Protein AF-A0A3D1V843-F1 (afdb_monomer_lite)

Sequence (70 aa):
ADVTTRDGAEALRGTIVRISGSQLRSLEPDELFHYQLIGLSVYLESAEKIGALVEIIDSGEVDIYVVRDE

Secondary structure (DSSP, 8-state):
----SHHHHHTTTTPPP---GGGSPPPPTT---HHHHTT-EEE-TTS-EEEEEEEEEE-SSSEEEEEE--

Radius of gyration: 18.35 Å; chains: 1; bounding box: 36×27×52 Å

pLDDT: mean 93.87, std 5.84, range [63.81, 98.12]

Structure (mmCIF, N/CA/C/O backbone):
data_AF-A0A3D1V843-F1
#
_entry.id   AF-A0A3D1V843-F1
#
loop_
_atom_site.group_PDB
_atom_site.id
_atom_site.type_symbol
_atom_site.label_atom_id
_atom_site.label_alt_id
_atom_site.label_comp_id
_atom_site.label_asym_id
_atom_site.label_entity_id
_atom_site.label_seq_id
_atom_site.pdbx_PDB_ins_code
_atom_site.Cartn_x
_atom_site.Cartn_y
_atom_site.Cartn_z
_atom_site.occupancy
_atom_site.B_iso_or_equiv
_atom_site.auth_seq_id
_atom_site.auth_comp_id
_atom_site.auth_asym_id
_atom_site.auth_atom_id
_atom_site.pdbx_PDB_model_num
ATOM 1 N N . ALA A 1 1 ? 20.182 -2.991 -19.208 1.00 64.50 1 ALA A N 1
ATOM 2 C CA . ALA A 1 1 ? 20.324 -3.561 -20.559 1.00 64.50 1 ALA A CA 1
ATOM 3 C C . ALA A 1 1 ? 19.766 -2.536 -21.519 1.00 64.50 1 ALA A C 1
ATOM 5 O O . ALA A 1 1 ? 18.658 -2.070 -21.275 1.00 64.50 1 ALA A O 1
ATOM 6 N N . ASP A 1 2 ? 20.531 -2.145 -22.532 1.00 86.12 2 ASP A N 1
ATOM 7 C CA . ASP A 1 2 ? 20.067 -1.130 -23.473 1.00 86.12 2 ASP A CA 1
ATOM 8 C C . ASP A 1 2 ? 19.082 -1.754 -24.462 1.00 86.12 2 ASP A C 1
ATOM 10 O O . ASP A 1 2 ? 19.396 -2.723 -25.152 1.00 86.12 2 ASP A O 1
ATOM 14 N N . VAL A 1 3 ? 17.869 -1.203 -24.501 1.00 93.88 3 VAL A N 1
ATOM 15 C CA . VAL A 1 3 ? 16.814 -1.570 -25.450 1.00 93.88 3 VAL A CA 1
ATOM 16 C C . VAL A 1 3 ? 16.761 -0.472 -26.505 1.00 93.88 3 VAL A C 1
ATOM 18 O O . VAL A 1 3 ? 16.215 0.600 -26.264 1.00 93.88 3 VAL A O 1
ATOM 21 N N . THR A 1 4 ? 17.379 -0.713 -27.661 1.00 96.62 4 THR A N 1
ATOM 22 C CA . THR A 1 4 ? 17.594 0.313 -28.703 1.00 96.62 4 THR A CA 1
ATOM 23 C C . THR A 1 4 ? 16.785 0.084 -29.978 1.00 96.62 4 THR A C 1
ATOM 25 O O . THR A 1 4 ? 16.880 0.866 -30.922 1.00 96.62 4 THR A O 1
ATOM 28 N N . THR A 1 5 ? 15.974 -0.973 -30.029 1.00 97.56 5 THR A N 1
ATOM 29 C CA . THR A 1 5 ? 15.144 -1.322 -31.188 1.00 97.56 5 THR A CA 1
ATOM 30 C C . THR A 1 5 ? 13.670 -1.352 -30.807 1.00 97.56 5 THR A C 1
ATOM 32 O O . THR A 1 5 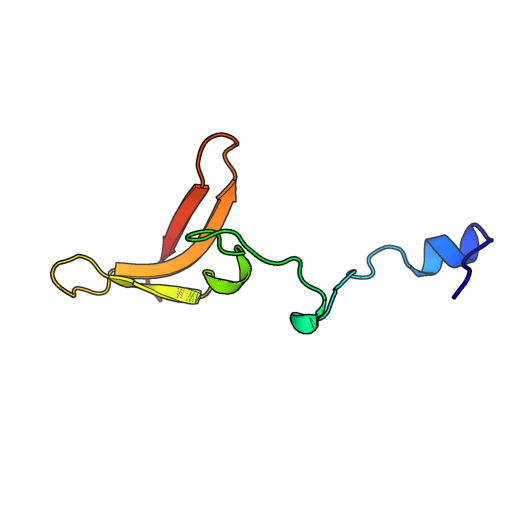? 13.311 -1.661 -29.670 1.00 97.56 5 THR A O 1
ATOM 35 N N . ARG A 1 6 ? 12.798 -1.067 -31.781 1.00 96.31 6 ARG A N 1
ATOM 36 C CA . ARG A 1 6 ? 11.343 -1.141 -31.598 1.00 96.31 6 ARG A CA 1
ATOM 37 C C . ARG A 1 6 ? 10.908 -2.527 -31.119 1.00 96.31 6 ARG A C 1
ATOM 39 O O . ARG A 1 6 ? 10.163 -2.628 -30.156 1.00 96.31 6 ARG A O 1
ATOM 46 N N . ASP A 1 7 ? 11.398 -3.580 -31.765 1.00 97.06 7 ASP A N 1
ATOM 47 C CA . ASP A 1 7 ? 10.983 -4.951 -31.457 1.00 97.06 7 ASP A CA 1
ATOM 48 C C . ASP A 1 7 ? 11.469 -5.390 -30.059 1.00 97.06 7 ASP A C 1
ATOM 50 O O . ASP A 1 7 ? 10.757 -6.098 -29.349 1.00 97.06 7 ASP A O 1
ATOM 54 N N . GLY A 1 8 ? 12.634 -4.899 -29.610 1.00 95.81 8 GLY A N 1
ATOM 55 C CA . GLY A 1 8 ? 13.103 -5.094 -28.235 1.00 95.81 8 GLY A CA 1
ATOM 56 C C . GLY A 1 8 ? 12.229 -4.387 -27.193 1.00 95.81 8 GLY A C 1
ATOM 57 O O . GLY A 1 8 ? 12.007 -4.931 -26.114 1.00 95.81 8 GLY A O 1
ATOM 58 N N . ALA A 1 9 ? 11.695 -3.205 -27.515 1.00 95.25 9 ALA A N 1
ATOM 59 C CA . ALA A 1 9 ? 10.747 -2.502 -26.652 1.00 95.25 9 ALA A CA 1
ATOM 60 C C . ALA A 1 9 ? 9.375 -3.198 -26.619 1.00 95.25 9 ALA A C 1
ATOM 62 O O . ALA A 1 9 ? 8.784 -3.333 -25.548 1.00 95.25 9 ALA A O 1
ATOM 63 N N . GLU A 1 10 ? 8.891 -3.695 -27.763 1.00 97.19 10 GLU A N 1
ATOM 64 C CA . GLU A 1 10 ? 7.640 -4.463 -27.845 1.00 97.19 10 GLU A CA 1
ATOM 65 C C . GLU A 1 10 ? 7.673 -5.721 -26.970 1.00 97.19 10 GLU A C 1
ATOM 67 O O . GLU A 1 10 ? 6.688 -6.025 -26.300 1.00 97.19 10 GLU A O 1
ATOM 72 N N . ALA A 1 11 ? 8.816 -6.411 -26.892 1.00 95.75 11 ALA A N 1
ATOM 73 C CA . ALA A 1 11 ? 8.978 -7.591 -26.041 1.00 95.75 11 ALA A CA 1
ATOM 74 C C . ALA A 1 11 ? 8.797 -7.309 -24.535 1.00 95.75 11 ALA A C 1
ATOM 76 O O . ALA A 1 11 ? 8.523 -8.229 -23.768 1.00 95.75 11 ALA A O 1
ATOM 77 N N . LEU A 1 12 ? 8.942 -6.052 -24.102 1.00 95.38 12 LEU A N 1
ATOM 78 C CA . LEU A 1 12 ? 8.766 -5.644 -22.706 1.00 95.38 12 LEU A CA 1
ATOM 79 C C . LEU A 1 12 ? 7.349 -5.152 -22.394 1.00 95.38 12 LEU A C 1
ATOM 81 O O . LEU A 1 12 ? 7.032 -4.906 -21.227 1.00 95.38 12 LEU A O 1
ATOM 85 N N . ARG A 1 13 ? 6.475 -5.018 -23.397 1.00 96.62 13 ARG A N 1
ATOM 86 C CA . ARG A 1 13 ? 5.095 -4.560 -23.206 1.00 96.62 13 ARG A CA 1
ATOM 87 C C . ARG A 1 13 ? 4.362 -5.459 -22.203 1.00 96.62 13 ARG A C 1
ATOM 89 O O . ARG A 1 13 ? 4.335 -6.676 -22.343 1.00 96.62 13 ARG A O 1
ATOM 96 N N . GLY A 1 14 ? 3.749 -4.846 -21.190 1.00 96.19 14 GLY A N 1
ATOM 97 C CA . GLY A 1 14 ? 3.037 -5.556 -20.119 1.00 96.19 14 GLY A CA 1
ATOM 98 C C . GLY A 1 14 ? 3.932 -6.075 -18.988 1.00 96.19 14 GLY A C 1
ATOM 99 O O . GLY A 1 14 ? 3.419 -6.603 -18.004 1.00 96.19 14 GLY A O 1
ATOM 100 N N . THR A 1 15 ? 5.253 -5.893 -19.078 1.00 96.00 15 THR A N 1
ATOM 101 C CA . THR A 1 15 ? 6.163 -6.217 -17.974 1.00 96.00 15 THR A CA 1
ATOM 102 C C . THR A 1 15 ? 5.934 -5.261 -16.807 1.00 96.00 15 THR A C 1
ATOM 104 O O . THR A 1 15 ? 5.928 -4.041 -16.977 1.00 96.00 15 THR A O 1
ATOM 107 N N . ILE A 1 16 ? 5.778 -5.810 -15.602 1.00 95.62 16 ILE A N 1
ATOM 108 C CA . ILE A 1 16 ? 5.651 -5.010 -14.382 1.00 95.62 16 ILE A CA 1
ATOM 109 C C . ILE A 1 16 ? 7.031 -4.479 -13.990 1.00 95.62 16 ILE A C 1
ATOM 111 O O . ILE A 1 16 ? 7.954 -5.253 -13.733 1.00 95.62 16 ILE A O 1
ATOM 115 N N . VAL A 1 17 ? 7.152 -3.158 -13.882 1.00 94.12 17 VAL A N 1
ATOM 116 C CA . VAL A 1 17 ? 8.349 -2.500 -13.353 1.00 94.12 17 VAL A CA 1
ATOM 117 C C . VAL A 1 17 ? 8.239 -2.419 -11.834 1.00 94.12 17 VAL A C 1
ATOM 119 O O . VAL A 1 17 ? 7.224 -1.978 -11.300 1.00 94.12 17 VAL A O 1
ATOM 122 N N . ARG A 1 18 ? 9.276 -2.870 -11.125 1.00 93.75 18 ARG A N 1
ATOM 123 C CA . ARG A 1 18 ? 9.326 -2.880 -9.657 1.00 93.75 18 ARG A CA 1
ATOM 124 C C . ARG A 1 18 ? 10.701 -2.429 -9.185 1.00 93.75 18 ARG A C 1
ATOM 126 O O . ARG A 1 18 ? 11.693 -2.632 -9.881 1.00 93.75 18 ARG A O 1
ATOM 133 N N . ILE A 1 19 ? 10.744 -1.879 -7.979 1.00 93.31 19 ILE A N 1
ATOM 134 C CA . ILE A 1 19 ? 11.976 -1.591 -7.244 1.00 93.31 19 ILE A CA 1
ATOM 135 C C . ILE A 1 19 ? 11.955 -2.334 -5.910 1.00 93.31 19 ILE A C 1
ATOM 137 O O . ILE A 1 19 ? 10.885 -2.663 -5.392 1.00 93.31 19 ILE A O 1
ATOM 141 N N . SER A 1 20 ? 13.135 -2.614 -5.361 1.00 92.56 20 SER A N 1
ATOM 142 C CA . SER A 1 20 ? 13.248 -3.120 -3.992 1.00 92.56 20 SER A CA 1
ATOM 143 C C . SER A 1 20 ? 12.831 -2.038 -2.996 1.00 92.56 20 SER A C 1
ATOM 145 O O . SER A 1 20 ? 13.096 -0.856 -3.217 1.00 92.5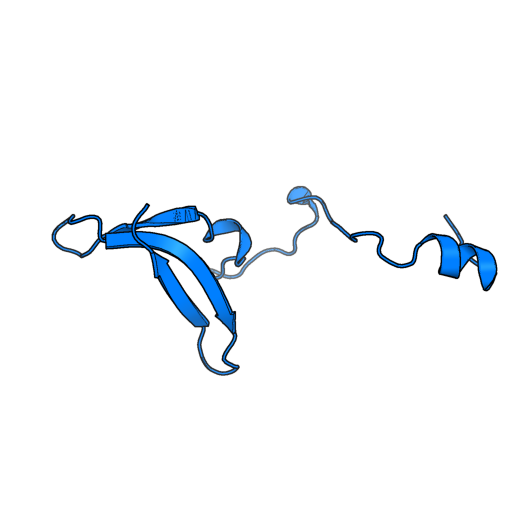6 20 SER A O 1
ATOM 147 N N . GLY A 1 21 ? 12.284 -2.446 -1.847 1.00 87.19 21 GLY A N 1
ATOM 148 C CA . GLY A 1 21 ? 12.034 -1.537 -0.725 1.00 87.19 21 GLY A CA 1
ATOM 149 C C . GLY A 1 21 ? 13.295 -0.793 -0.262 1.00 87.19 21 GLY A C 1
ATOM 150 O O . GLY A 1 21 ? 13.228 0.350 0.165 1.00 87.19 21 GLY A O 1
ATOM 151 N N . SER A 1 22 ? 14.474 -1.397 -0.438 1.00 90.31 22 SER A N 1
ATOM 152 C CA . SER A 1 22 ? 15.765 -0.768 -0.125 1.00 90.31 22 SER A CA 1
ATOM 153 C C . SER A 1 22 ? 16.168 0.365 -1.077 1.00 90.31 22 SER A C 1
ATOM 155 O O . SER A 1 22 ? 17.151 1.050 -0.818 1.00 90.31 22 SER A O 1
ATOM 157 N N . GLN A 1 23 ? 15.473 0.523 -2.206 1.00 93.19 23 GLN A N 1
ATOM 158 C CA . GLN A 1 23 ? 15.712 1.581 -3.193 1.00 93.19 23 GLN A CA 1
ATOM 159 C C . GLN A 1 23 ? 14.693 2.720 -3.076 1.00 93.19 23 GLN A C 1
ATOM 161 O O . GLN A 1 23 ? 14.719 3.645 -3.888 1.00 93.19 23 GLN A O 1
ATOM 166 N N . LEU A 1 24 ? 13.769 2.633 -2.116 1.00 89.94 24 LEU A N 1
ATOM 167 C CA . LEU A 1 24 ? 12.770 3.667 -1.897 1.00 89.94 24 LEU A CA 1
ATOM 168 C C . LEU A 1 24 ? 13.435 4.964 -1.450 1.00 89.94 24 LEU A C 1
ATOM 170 O O . LEU A 1 24 ? 14.465 4.963 -0.772 1.00 89.94 24 LEU A O 1
ATOM 174 N N . ARG A 1 25 ? 12.806 6.082 -1.818 1.00 91.69 25 ARG A N 1
ATOM 175 C CA . ARG A 1 25 ? 13.134 7.372 -1.216 1.00 91.69 25 ARG A CA 1
ATOM 176 C C . ARG A 1 25 ? 12.858 7.317 0.287 1.00 91.69 25 ARG A C 1
ATOM 178 O O . ARG A 1 25 ? 11.970 6.589 0.729 1.00 91.69 25 ARG A O 1
ATOM 185 N N . SER A 1 26 ? 13.572 8.139 1.046 1.00 90.81 26 SER A N 1
ATOM 186 C CA . SER A 1 26 ? 13.187 8.419 2.427 1.00 90.81 26 SER A CA 1
ATOM 187 C C . SER A 1 26 ? 11.824 9.107 2.453 1.00 90.81 26 SER A C 1
ATOM 189 O O . SER A 1 26 ? 11.559 9.986 1.628 1.00 90.81 26 SER A O 1
ATOM 191 N N . LEU A 1 27 ? 10.993 8.674 3.393 1.00 90.75 27 LEU A N 1
ATOM 192 C CA . LEU A 1 27 ? 9.690 9.252 3.682 1.00 90.75 27 LEU A CA 1
ATOM 193 C C . LEU A 1 27 ? 9.841 10.356 4.731 1.00 90.75 27 LEU A C 1
ATOM 195 O O . LEU A 1 27 ? 10.710 10.268 5.605 1.00 90.75 27 LEU A O 1
ATOM 199 N N . GLU A 1 28 ? 9.005 11.380 4.631 1.00 94.25 28 GLU A N 1
ATOM 200 C CA .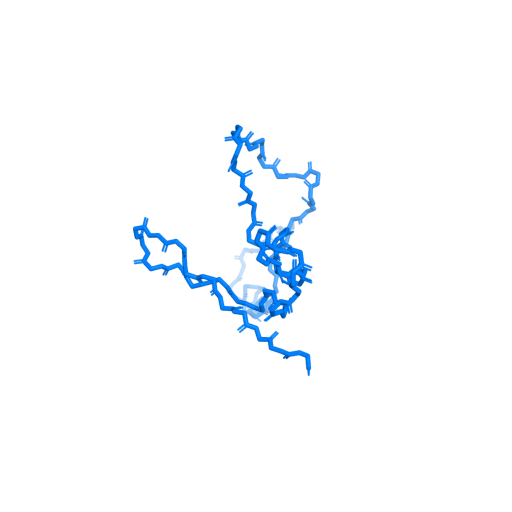 GLU A 1 28 ? 8.827 12.358 5.701 1.00 94.25 28 GLU A CA 1
ATOM 201 C C . GLU A 1 28 ? 8.136 11.704 6.913 1.00 94.25 28 GLU A C 1
ATOM 203 O O . GLU A 1 28 ? 7.529 10.632 6.788 1.00 94.25 28 GLU A O 1
ATOM 208 N N . PRO A 1 29 ? 8.209 12.316 8.109 1.00 93.19 29 PRO A N 1
ATOM 209 C CA . PRO A 1 29 ? 7.373 11.901 9.228 1.00 93.19 29 PRO A CA 1
ATOM 210 C C . PRO A 1 29 ? 5.899 11.844 8.806 1.00 93.19 29 PRO A C 1
ATOM 212 O O . PRO A 1 29 ? 5.414 12.749 8.130 1.00 93.19 29 PRO A O 1
ATOM 215 N N . ASP A 1 30 ? 5.215 10.771 9.199 1.00 90.12 30 ASP A N 1
ATOM 216 C CA . ASP A 1 30 ? 3.803 10.503 8.893 1.00 90.12 30 ASP A CA 1
ATOM 217 C C . ASP A 1 30 ? 3.469 10.252 7.405 1.00 90.12 30 ASP A C 1
ATOM 219 O O . ASP A 1 30 ? 2.299 10.130 7.046 1.00 90.12 30 ASP A O 1
ATOM 223 N N . GLU A 1 31 ? 4.471 10.090 6.535 1.00 92.94 31 GLU A N 1
ATOM 224 C CA . GLU A 1 31 ? 4.285 9.657 5.145 1.00 92.94 31 GLU A CA 1
ATOM 225 C C . GLU A 1 31 ? 4.394 8.122 5.044 1.00 92.94 31 GLU A C 1
ATOM 227 O O . GLU A 1 31 ? 5.286 7.503 5.629 1.00 92.94 31 GLU A O 1
ATOM 232 N N . LEU A 1 32 ? 3.489 7.486 4.291 1.00 92.00 32 LEU A N 1
ATOM 233 C CA . LEU A 1 32 ? 3.452 6.034 4.074 1.00 92.00 32 LEU A CA 1
ATOM 234 C C . LEU A 1 32 ? 3.158 5.722 2.604 1.00 92.00 32 LEU A C 1
ATOM 236 O O . LEU A 1 32 ? 2.371 6.404 1.955 1.00 92.00 32 LEU A O 1
ATOM 240 N N . PHE A 1 33 ? 3.739 4.646 2.076 1.00 93.06 33 PHE A N 1
ATOM 241 C CA . PHE A 1 33 ? 3.342 4.119 0.772 1.00 93.06 33 PHE A CA 1
ATOM 242 C C . PHE A 1 33 ? 2.065 3.282 0.889 1.00 93.06 33 PHE A C 1
ATOM 244 O O . PHE A 1 33 ? 1.924 2.474 1.806 1.00 93.06 33 PHE A O 1
ATOM 251 N N . HIS A 1 34 ? 1.191 3.349 -0.118 1.00 94.56 34 HIS A N 1
ATOM 252 C CA . HIS A 1 34 ? -0.073 2.595 -0.143 1.00 94.56 34 HIS A CA 1
ATOM 253 C C . HIS A 1 34 ? 0.113 1.085 0.079 1.00 94.56 34 HIS A C 1
ATOM 255 O O . HIS A 1 34 ? -0.663 0.458 0.797 1.00 94.56 34 HIS A O 1
ATOM 261 N N . TYR A 1 35 ? 1.173 0.488 -0.479 1.00 92.50 35 TYR A N 1
ATOM 262 C CA . TYR A 1 35 ? 1.433 -0.949 -0.322 1.00 92.50 35 TYR A CA 1
ATOM 263 C C . TYR A 1 35 ? 1.746 -1.354 1.129 1.00 92.50 35 TYR A C 1
ATOM 265 O O . TYR A 1 35 ? 1.661 -2.534 1.453 1.00 92.50 35 TYR A O 1
ATOM 273 N N . GLN A 1 36 ? 2.148 -0.406 1.983 1.00 93.62 36 GLN A N 1
ATOM 274 C CA . GLN A 1 36 ? 2.392 -0.655 3.406 1.00 93.62 36 GLN A CA 1
ATOM 275 C C . GLN A 1 36 ? 1.084 -0.723 4.202 1.00 93.62 36 GLN A C 1
ATOM 277 O O . GLN A 1 36 ? 1.076 -1.273 5.300 1.00 93.62 36 GLN A O 1
ATOM 282 N N . LEU A 1 37 ? -0.000 -0.163 3.656 1.00 96.06 37 LEU A N 1
ATOM 283 C CA . LEU A 1 37 ? -1.302 -0.054 4.308 1.00 96.06 37 LEU A CA 1
ATOM 284 C C . LEU A 1 37 ? -2.287 -1.136 3.851 1.00 96.06 37 LEU A C 1
ATOM 286 O O . LEU A 1 37 ? -3.065 -1.649 4.656 1.00 96.06 37 LEU A O 1
ATOM 290 N N . ILE A 1 38 ? -2.269 -1.494 2.565 1.00 96.75 38 ILE A N 1
ATOM 291 C CA . ILE A 1 38 ? -3.184 -2.501 2.013 1.00 96.75 38 ILE A CA 1
ATOM 292 C C . ILE A 1 38 ? -2.982 -3.849 2.726 1.00 96.75 38 ILE A C 1
ATOM 294 O O . ILE A 1 38 ? -1.871 -4.369 2.812 1.00 96.75 38 ILE A O 1
ATOM 298 N N . GLY A 1 39 ? -4.081 -4.427 3.213 1.00 96.50 39 GLY A N 1
ATOM 299 C CA . GLY A 1 39 ? -4.131 -5.679 3.968 1.00 96.50 39 GLY A CA 1
AT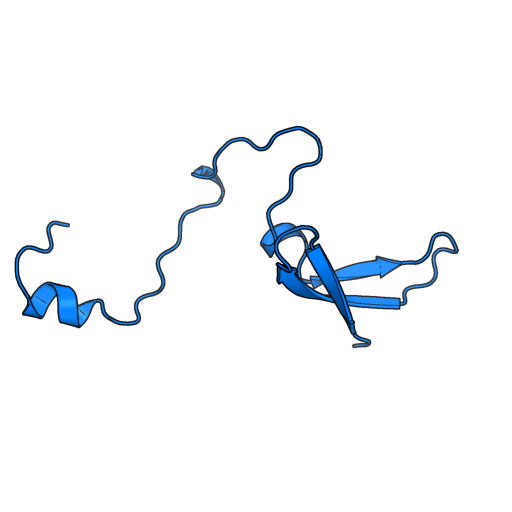OM 300 C C . GLY A 1 39 ? -4.103 -5.510 5.490 1.00 96.50 39 GLY A C 1
ATOM 301 O O . GLY A 1 39 ? -4.307 -6.491 6.207 1.00 96.50 39 GLY A O 1
ATOM 302 N N . LEU A 1 40 ? -3.886 -4.297 6.009 1.00 97.69 40 LEU A N 1
ATOM 303 C CA . LEU A 1 40 ? -3.960 -4.050 7.449 1.00 97.69 40 LEU A CA 1
ATOM 304 C C . LEU A 1 40 ? -5.399 -4.184 7.965 1.00 97.69 40 LEU A C 1
ATOM 306 O O . LEU A 1 40 ? -6.360 -3.790 7.303 1.00 97.69 40 LEU A O 1
ATOM 310 N N . SER A 1 41 ? -5.537 -4.728 9.176 1.00 97.88 41 SER A N 1
ATOM 311 C CA . SER A 1 41 ? -6.813 -4.760 9.896 1.00 97.88 41 SER A CA 1
ATOM 312 C C . SER A 1 41 ? -7.165 -3.367 10.410 1.00 97.88 41 SER A C 1
ATOM 314 O O . SER A 1 41 ? -6.321 -2.698 11.006 1.00 97.88 41 SER A O 1
ATOM 316 N N . VAL A 1 42 ? -8.414 -2.958 10.214 1.00 97.81 42 VAL A N 1
ATOM 317 C CA . VAL A 1 42 ? -8.920 -1.648 10.629 1.00 97.81 42 VAL A CA 1
ATOM 318 C C . VAL A 1 42 ? -9.783 -1.816 11.872 1.00 97.81 42 VAL A C 1
ATOM 320 O O . VAL A 1 42 ? -10.639 -2.702 11.927 1.00 97.81 42 VAL A O 1
ATOM 323 N N . TYR A 1 43 ? -9.545 -0.963 12.865 1.00 97.69 43 TYR A N 1
ATOM 324 C CA . TYR A 1 43 ? -10.244 -0.973 14.144 1.00 97.69 43 TYR A CA 1
ATOM 325 C C . TYR A 1 43 ? -10.807 0.412 14.454 1.00 97.69 43 TYR A C 1
ATOM 327 O O . TYR A 1 43 ? -10.199 1.425 14.111 1.00 97.69 43 TYR A O 1
ATOM 335 N N . LEU A 1 44 ? -11.945 0.447 15.140 1.00 96.75 44 LEU A N 1
ATOM 336 C CA . LEU A 1 44 ? -12.429 1.650 15.812 1.00 96.75 44 LEU A CA 1
ATOM 337 C C . LEU A 1 44 ? -11.624 1.905 17.093 1.00 96.75 44 LEU A C 1
ATOM 339 O O . LEU A 1 44 ? -10.979 1.005 17.633 1.00 96.75 44 LEU A O 1
ATOM 343 N N . GLU A 1 45 ? -11.731 3.113 17.648 1.00 97.56 45 GLU A N 1
ATOM 344 C CA . GLU A 1 45 ? -11.132 3.456 18.951 1.00 97.56 45 GLU A CA 1
ATOM 345 C C . GLU A 1 45 ? -11.656 2.574 20.101 1.00 97.56 45 GLU A C 1
ATOM 347 O O . GLU A 1 45 ? -10.977 2.387 21.108 1.00 97.56 45 GLU A O 1
ATOM 352 N N . SER A 1 46 ? -12.838 1.972 19.930 1.00 97.56 46 SER A N 1
ATOM 353 C CA . SER A 1 46 ? -13.412 0.968 20.834 1.00 97.56 46 SER A CA 1
ATOM 354 C C . SER A 1 46 ? -12.695 -0.392 20.805 1.00 97.56 46 SER A C 1
ATOM 356 O O . SER A 1 46 ? -13.098 -1.292 21.538 1.00 97.56 46 SER A O 1
ATOM 358 N N . ALA A 1 47 ? -11.660 -0.555 19.973 1.00 96.75 47 ALA A N 1
ATOM 359 C CA . ALA A 1 47 ? -10.977 -1.813 19.657 1.00 96.75 47 ALA A CA 1
ATOM 360 C C . ALA A 1 47 ? -11.825 -2.843 18.880 1.00 96.75 47 ALA A C 1
ATOM 362 O O . ALA A 1 47 ? -11.424 -3.997 18.727 1.00 96.75 47 ALA A O 1
ATOM 363 N N . GLU A 1 48 ? -12.973 -2.435 18.340 1.00 97.50 48 GLU A N 1
ATOM 364 C CA . GLU A 1 48 ? -13.776 -3.259 17.434 1.00 97.50 48 GLU A CA 1
ATOM 365 C C . GLU A 1 48 ? -13.133 -3.318 16.041 1.00 97.50 48 GLU A C 1
ATOM 367 O O . GLU A 1 48 ? -12.866 -2.276 15.442 1.00 97.50 48 GLU A O 1
ATOM 372 N N . LYS A 1 49 ? -12.882 -4.528 15.517 1.00 97.12 49 LYS A N 1
ATOM 373 C CA . LYS A 1 49 ? -12.395 -4.729 14.141 1.00 97.12 49 LYS A CA 1
ATOM 374 C C . LYS A 1 49 ? -13.549 -4.511 13.163 1.00 97.12 49 LYS A C 1
ATOM 376 O O . LYS A 1 49 ? -14.565 -5.184 13.282 1.00 97.12 49 LYS A O 1
ATOM 381 N N . ILE A 1 50 ? -13.346 -3.652 12.167 1.00 96.69 50 ILE A N 1
ATOM 382 C CA . ILE A 1 50 ? -14.341 -3.340 11.123 1.00 96.69 50 ILE A CA 1
ATOM 383 C C . ILE A 1 50 ? -13.972 -3.888 9.737 1.00 96.69 50 ILE A C 1
ATOM 385 O O . ILE A 1 50 ? -14.660 -3.610 8.764 1.00 96.69 50 ILE A O 1
ATOM 389 N N . GLY A 1 51 ? -12.860 -4.622 9.632 1.00 97.75 51 GLY A N 1
ATOM 390 C CA . GLY A 1 51 ? -12.449 -5.300 8.402 1.00 97.75 51 GLY A CA 1
ATOM 391 C C . GLY A 1 51 ? -10.965 -5.145 8.090 1.00 97.75 51 GLY A C 1
ATOM 392 O O . GLY A 1 51 ? -10.144 -4.916 8.986 1.00 97.75 51 GLY A O 1
ATOM 393 N N . ALA A 1 52 ? -10.623 -5.284 6.812 1.00 98.12 52 ALA A N 1
ATOM 394 C CA . ALA A 1 52 ? -9.286 -5.051 6.276 1.00 98.12 52 ALA A CA 1
ATOM 395 C C . ALA A 1 52 ? -9.305 -3.967 5.190 1.00 98.12 52 ALA A C 1
ATOM 397 O O . ALA A 1 52 ? -10.259 -3.863 4.415 1.00 98.12 52 ALA A O 1
ATOM 398 N N . LEU A 1 53 ? -8.242 -3.163 5.123 1.00 97.75 53 LEU A N 1
ATOM 399 C CA . LEU A 1 53 ? -8.051 -2.175 4.062 1.00 97.75 53 LEU A CA 1
ATOM 400 C C . LEU A 1 53 ? -7.704 -2.888 2.751 1.00 97.75 53 LEU A C 1
ATOM 402 O O . LEU A 1 53 ? -6.618 -3.452 2.625 1.00 97.75 53 LEU A O 1
ATOM 406 N N . VAL A 1 54 ? -8.608 -2.871 1.774 1.00 97.56 54 VAL A N 1
ATOM 407 C CA . VAL A 1 54 ? -8.428 -3.612 0.510 1.00 97.56 54 VAL A CA 1
ATOM 408 C C . VAL A 1 54 ? -8.008 -2.728 -0.658 1.00 97.56 54 VAL A C 1
ATOM 410 O O . VAL A 1 54 ? -7.431 -3.221 -1.624 1.00 97.56 54 VAL A O 1
ATOM 413 N N . GLU A 1 55 ? -8.295 -1.432 -0.578 1.00 97.06 55 GLU A N 1
ATOM 414 C CA . GLU A 1 55 ? -8.057 -0.476 -1.654 1.00 97.06 55 GLU A CA 1
ATOM 415 C C . GLU A 1 55 ? -7.910 0.937 -1.080 1.00 97.06 55 GLU A C 1
ATOM 417 O O . GLU A 1 55 ? -8.543 1.292 -0.083 1.00 97.06 55 GLU A O 1
ATOM 422 N N . ILE A 1 56 ? -7.062 1.732 -1.729 1.00 96.88 56 ILE A N 1
ATOM 423 C CA . ILE A 1 56 ? -6.907 3.163 -1.480 1.00 96.88 56 ILE A CA 1
ATOM 424 C C . ILE A 1 56 ? -7.208 3.866 -2.799 1.00 96.88 56 ILE A C 1
ATOM 426 O O . ILE A 1 56 ? -6.523 3.621 -3.796 1.00 96.88 56 ILE A O 1
ATOM 430 N N . ILE A 1 57 ? -8.243 4.702 -2.805 1.00 96.06 57 ILE A N 1
ATOM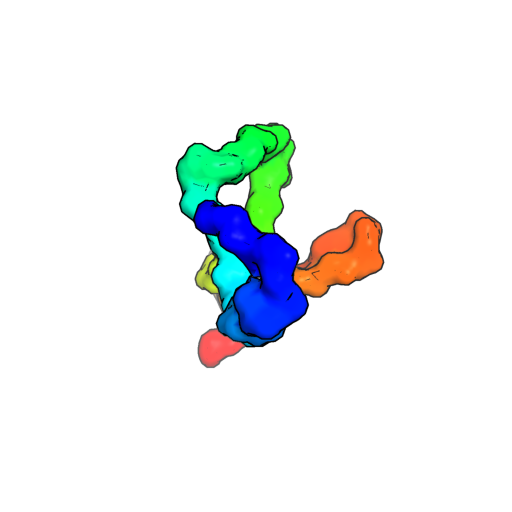 431 C CA . ILE A 1 57 ? -8.619 5.520 -3.955 1.00 96.06 57 ILE A CA 1
ATOM 432 C C . ILE A 1 57 ? -7.994 6.897 -3.762 1.00 96.06 57 ILE A C 1
ATOM 434 O O . ILE A 1 57 ? -8.390 7.637 -2.860 1.00 96.06 57 ILE A O 1
ATOM 438 N N . ASP A 1 58 ? -7.052 7.235 -4.637 1.00 90.94 58 ASP A N 1
ATOM 439 C CA . ASP A 1 58 ? -6.509 8.586 -4.741 1.00 90.94 58 ASP A CA 1
ATOM 440 C C . ASP A 1 58 ? -7.560 9.480 -5.417 1.00 90.94 58 ASP A C 1
ATOM 442 O O . ASP A 1 58 ? -7.836 9.359 -6.616 1.00 90.94 58 ASP A O 1
ATOM 446 N N . SER A 1 59 ? -8.206 10.335 -4.620 1.00 89.69 59 SER A N 1
ATOM 447 C CA . SER A 1 59 ? -9.193 11.305 -5.110 1.00 89.69 59 SER A CA 1
ATOM 448 C C . SER A 1 59 ? -8.573 12.664 -5.471 1.00 89.69 59 SER A C 1
ATOM 450 O O . SER A 1 59 ? -9.292 13.597 -5.829 1.00 89.69 59 SER A O 1
ATOM 452 N N . GLY A 1 60 ? -7.244 12.783 -5.399 1.00 89.25 60 GLY A N 1
ATOM 453 C CA . GLY A 1 60 ? -6.466 13.991 -5.656 1.00 89.25 60 GLY A CA 1
ATOM 454 C C . GLY A 1 60 ? -6.203 14.829 -4.405 1.00 89.25 60 GLY A C 1
ATOM 455 O O . GLY A 1 60 ? -5.057 15.182 -4.142 1.00 89.25 60 GLY A O 1
ATOM 456 N N . GLU A 1 61 ? -7.240 15.169 -3.632 1.00 92.50 61 GLU A N 1
ATOM 457 C CA . GLU A 1 61 ? -7.079 15.970 -2.401 1.00 92.50 61 GLU A CA 1
ATOM 458 C C . GLU A 1 61 ? -6.876 15.109 -1.153 1.00 92.50 61 GLU A C 1
ATOM 460 O O . GLU A 1 61 ? -6.171 15.510 -0.227 1.00 92.50 61 GLU A O 1
ATOM 465 N N . VAL A 1 62 ? -7.514 13.939 -1.119 1.00 92.00 62 VAL A N 1
ATOM 466 C CA . VAL A 1 62 ? -7.469 13.007 0.008 1.00 92.00 62 VAL A CA 1
ATOM 467 C C . VAL A 1 62 ? -7.464 11.566 -0.485 1.00 92.00 62 VAL A C 1
ATOM 469 O O . VAL A 1 62 ? -8.028 11.246 -1.537 1.00 92.00 62 VAL A O 1
ATOM 472 N N . ASP A 1 63 ? -6.897 10.684 0.325 1.00 94.88 63 ASP A N 1
ATOM 473 C CA . ASP A 1 63 ? -7.024 9.249 0.130 1.00 94.88 63 ASP A CA 1
ATOM 474 C C . ASP A 1 63 ? -8.332 8.740 0.733 1.00 94.88 63 ASP A C 1
ATOM 476 O O . ASP A 1 63 ? -8.671 9.024 1.886 1.00 94.88 63 ASP A O 1
ATOM 480 N N . ILE A 1 64 ? -9.072 7.953 -0.046 1.00 96.25 64 ILE A N 1
ATOM 481 C CA . ILE A 1 64 ? -10.280 7.273 0.418 1.00 96.25 64 ILE A CA 1
ATOM 482 C C . ILE A 1 64 ? -9.944 5.803 0.656 1.00 96.25 64 ILE A C 1
ATOM 484 O O . ILE A 1 64 ? -9.596 5.064 -0.267 1.00 96.25 64 ILE A O 1
ATOM 488 N N . TYR A 1 65 ? -10.077 5.372 1.908 1.00 96.94 65 TYR A N 1
ATOM 489 C CA . TYR A 1 65 ? -9.806 4.002 2.332 1.00 96.94 65 TYR A CA 1
ATOM 490 C C . TYR A 1 65 ? -11.047 3.123 2.208 1.00 96.94 65 TYR A C 1
ATOM 492 O O . TYR A 1 65 ? -12.077 3.380 2.831 1.00 96.94 65 TYR A O 1
ATOM 500 N N . VAL A 1 66 ? 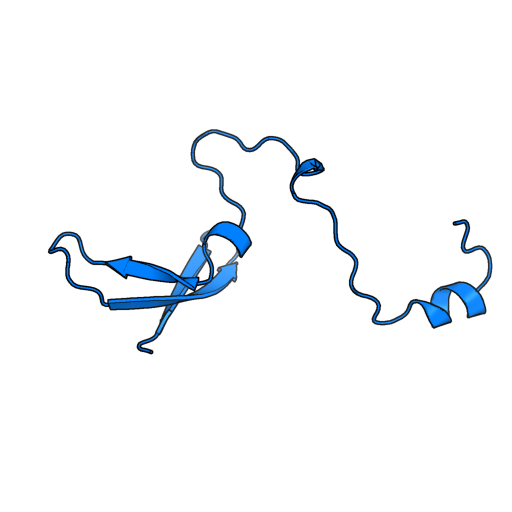-10.935 2.055 1.420 1.00 97.31 66 VAL A N 1
ATOM 501 C CA . VAL A 1 66 ? -12.002 1.070 1.238 1.00 97.31 66 VAL A CA 1
ATOM 502 C C . VAL A 1 66 ? -11.739 -0.114 2.158 1.00 97.31 66 VAL A C 1
ATOM 504 O O . VAL A 1 66 ? -10.788 -0.877 1.969 1.00 97.31 66 VAL A O 1
ATOM 507 N N . VAL A 1 67 ? -12.609 -0.278 3.149 1.00 97.94 67 VAL A N 1
ATOM 508 C CA . VAL A 1 67 ? -12.553 -1.376 4.117 1.00 97.94 67 VAL A CA 1
ATOM 509 C C . VAL A 1 67 ? -13.640 -2.390 3.789 1.00 97.94 67 VAL A C 1
ATOM 511 O O . VAL A 1 67 ? -14.765 -2.011 3.458 1.00 97.94 67 VAL A O 1
ATOM 514 N N . ARG A 1 68 ? -13.297 -3.677 3.844 1.00 97.31 68 ARG A N 1
ATOM 515 C CA . ARG A 1 68 ? -14.251 -4.776 3.661 1.00 97.31 68 ARG A CA 1
ATOM 516 C C . ARG A 1 68 ? -14.128 -5.794 4.783 1.00 97.31 68 ARG A C 1
ATOM 518 O O . ARG A 1 68 ? -13.023 -6.035 5.278 1.00 97.31 68 ARG A O 1
ATOM 525 N N . ASP A 1 69 ? -15.265 -6.387 5.128 1.00 90.56 69 ASP A N 1
ATOM 526 C CA . ASP A 1 69 ? -15.318 -7.618 5.911 1.00 90.56 69 ASP A CA 1
ATOM 527 C C . ASP A 1 69 ? -14.616 -8.746 5.132 1.00 90.56 69 ASP A C 1
ATOM 529 O O . ASP A 1 69 ? -14.605 -8.733 3.895 1.00 90.56 69 ASP A O 1
ATOM 533 N N . GLU A 1 70 ? -13.990 -9.679 5.854 1.00 63.81 70 GLU A N 1
ATOM 534 C CA . GLU A 1 70 ? -13.350 -10.872 5.267 1.00 63.81 70 GLU A CA 1
ATOM 535 C C . GLU A 1 70 ? -14.366 -11.833 4.632 1.00 63.81 70 GLU A C 1
ATOM 537 O O . GLU A 1 70 ? -15.435 -12.070 5.242 1.00 63.81 70 GLU A O 1
#

Foldseek 3Di:
DDQDDPVSVVVCPPPDDDDDPVPDDDDDVPDDDPVVQFQDFDADPVRHTPATFHDWDCPPVDIDTDGDHD